Protein AF-A0AAN8ICW7-F1 (afdb_monomer_lite)

Sequence (91 aa):
CTIWYNEPKLLADIEEHLGQTIATVDCGFQIPVDEFDGKIVYGAKRTNVTTFEGHAPQLAVSVAQLADLERALQSSYLASVGDRFRKIVVT

Organism: Trichostrongylus colubriformis (NCBI:txid6319)

Radius of gyration: 30.46 Å; chains: 1; bounding box: 54×25×94 Å

Structure (mmCIF, N/CA/C/O backbone):
data_AF-A0AAN8ICW7-F1
#
_entry.id   AF-A0AAN8ICW7-F1
#
loop_
_atom_site.group_PDB
_atom_site.id
_atom_site.type_symbol
_atom_site.label_atom_id
_atom_site.label_alt_id
_atom_site.label_comp_id
_atom_site.label_asym_id
_atom_site.label_entity_id
_atom_site.label_seq_id
_atom_site.pdbx_PDB_ins_code
_atom_site.Cartn_x
_atom_site.Cartn_y
_atom_site.Cartn_z
_atom_site.occupancy
_atom_site.B_iso_or_equiv
_atom_site.auth_seq_id
_atom_site.auth_comp_id
_atom_site.auth_asym_id
_atom_site.auth_atom_id
_atom_site.pdbx_PDB_model_num
ATOM 1 N N . CYS A 1 1 ? -4.554 -13.103 45.253 1.00 44.50 1 CYS A N 1
ATOM 2 C CA . CYS A 1 1 ? -5.809 -13.203 44.482 1.00 44.50 1 CYS A CA 1
ATOM 3 C C . CYS A 1 1 ? -5.799 -12.117 43.421 1.00 44.50 1 CYS A C 1
ATOM 5 O O . CYS A 1 1 ? -5.998 -10.951 43.733 1.00 44.50 1 CYS A O 1
ATOM 7 N N . THR A 1 2 ? -5.416 -12.487 42.207 1.00 44.47 2 THR A N 1
ATOM 8 C CA . THR A 1 2 ? -5.103 -11.584 41.103 1.00 44.47 2 THR A CA 1
ATOM 9 C C . THR A 1 2 ? -6.346 -11.387 40.251 1.00 44.47 2 THR A C 1
ATOM 11 O O . THR A 1 2 ? -6.675 -12.219 39.413 1.00 44.47 2 THR A O 1
ATOM 14 N N . ILE A 1 3 ? -7.062 -10.288 40.491 1.00 58.19 3 ILE A N 1
ATOM 15 C CA . ILE A 1 3 ? -8.101 -9.817 39.573 1.00 58.19 3 ILE A CA 1
ATOM 16 C C . ILE A 1 3 ? -7.347 -9.153 38.416 1.00 58.19 3 ILE A C 1
ATOM 18 O O . ILE A 1 3 ? -7.066 -7.961 38.448 1.00 58.19 3 ILE A O 1
ATOM 22 N N . TRP A 1 4 ? -6.876 -9.962 37.468 1.00 58.34 4 TRP A N 1
ATOM 23 C CA . TRP A 1 4 ? -6.015 -9.506 36.370 1.00 58.34 4 TRP A CA 1
ATOM 24 C C . TRP A 1 4 ? -6.773 -8.840 35.226 1.00 58.34 4 TRP A C 1
ATOM 26 O O . TRP A 1 4 ? -6.152 -8.186 34.396 1.00 58.34 4 TRP A O 1
ATOM 36 N N . TYR A 1 5 ? -8.100 -8.958 35.191 1.00 62.44 5 TYR A N 1
ATOM 37 C CA . TYR A 1 5 ? -8.887 -8.377 34.116 1.00 62.44 5 TYR A CA 1
ATOM 38 C C . TYR A 1 5 ? -10.316 -8.097 34.587 1.00 62.44 5 TYR A C 1
ATOM 40 O O . TYR A 1 5 ? -11.092 -9.018 34.826 1.00 62.44 5 TYR A O 1
ATOM 48 N N . ASN A 1 6 ? -10.643 -6.817 34.776 1.00 81.25 6 ASN A N 1
ATOM 49 C CA . ASN A 1 6 ? -12.016 -6.344 34.946 1.00 81.25 6 ASN A CA 1
ATOM 50 C C . ASN A 1 6 ? -12.371 -5.552 33.690 1.00 81.25 6 ASN A C 1
ATOM 52 O O . ASN A 1 6 ? -12.154 -4.343 33.622 1.00 81.25 6 ASN A O 1
ATOM 56 N N . GLU A 1 7 ? -12.847 -6.279 32.687 1.00 78.81 7 GLU A N 1
ATOM 57 C CA . GLU A 1 7 ? -13.191 -5.748 31.372 1.00 78.81 7 GLU A CA 1
ATOM 58 C C . GLU A 1 7 ? -14.179 -4.568 31.442 1.00 78.81 7 GLU A C 1
ATOM 60 O O . GLU A 1 7 ? -13.854 -3.532 30.867 1.00 78.81 7 GLU A O 1
ATOM 65 N N . PRO A 1 8 ? -15.291 -4.619 32.212 1.00 83.00 8 PRO A N 1
ATOM 66 C CA . PRO A 1 8 ? -16.184 -3.466 32.359 1.00 83.00 8 PRO A CA 1
ATOM 67 C C . PRO A 1 8 ? -15.492 -2.198 32.865 1.00 83.00 8 PRO A C 1
ATOM 69 O O . PRO A 1 8 ? -15.764 -1.106 32.376 1.00 83.00 8 PRO A O 1
ATOM 72 N N . LYS A 1 9 ? -14.589 -2.335 33.846 1.00 84.38 9 LYS A N 1
ATOM 73 C CA . LYS A 1 9 ? -13.864 -1.187 34.403 1.00 84.38 9 LYS A CA 1
ATOM 74 C C . LYS A 1 9 ? -12.859 -0.621 33.400 1.00 84.38 9 LYS A C 1
ATOM 76 O O . LYS A 1 9 ? -12.786 0.586 33.230 1.00 84.38 9 LYS A O 1
ATOM 81 N N . LEU A 1 10 ? -12.112 -1.491 32.724 1.00 82.19 10 LEU A N 1
ATOM 82 C CA . LEU A 1 10 ? -11.140 -1.085 31.709 1.00 82.19 10 LEU A CA 1
ATOM 83 C C . LEU A 1 10 ? -11.817 -0.401 30.520 1.00 82.19 10 LEU A C 1
ATOM 85 O O . LEU A 1 10 ? -11.306 0.598 30.029 1.00 82.19 10 LEU A O 1
ATOM 89 N N . LEU A 1 11 ? -12.969 -0.911 30.080 1.00 81.69 11 LEU A N 1
ATOM 90 C CA . LEU A 1 11 ? -13.764 -0.276 29.033 1.00 81.69 11 LEU A CA 1
ATOM 91 C C . LEU A 1 11 ? -14.214 1.124 29.457 1.00 81.69 11 LEU A C 1
ATOM 93 O O . LEU A 1 11 ? -14.017 2.057 28.689 1.00 81.69 11 LEU A O 1
ATOM 97 N N . ALA A 1 12 ? -14.715 1.289 30.684 1.00 84.38 12 ALA A N 1
ATOM 98 C CA . ALA A 1 12 ? -15.114 2.598 31.201 1.00 84.38 12 ALA A CA 1
ATOM 99 C C . ALA A 1 12 ? -13.938 3.595 31.267 1.00 84.38 12 ALA A C 1
ATOM 101 O O . ALA A 1 12 ? -14.073 4.729 30.813 1.00 84.38 12 ALA A O 1
ATOM 102 N N . ASP A 1 13 ? -12.770 3.162 31.758 1.00 85.25 13 ASP A N 1
ATOM 103 C CA . ASP A 1 13 ? -11.561 3.999 31.828 1.00 85.25 13 ASP A CA 1
ATOM 104 C C . ASP A 1 13 ? -11.091 4.431 30.415 1.00 85.25 13 ASP A C 1
ATOM 106 O O . ASP A 1 13 ? -10.617 5.551 30.206 1.00 85.25 13 ASP A O 1
ATOM 110 N N . ILE A 1 14 ? -11.237 3.549 29.418 1.00 83.56 14 ILE A N 1
ATOM 111 C CA . ILE A 1 14 ? -10.920 3.834 28.012 1.00 83.56 14 ILE A CA 1
ATOM 112 C C . ILE A 1 14 ? -11.952 4.801 27.405 1.00 83.56 14 ILE A C 1
ATOM 114 O O . ILE A 1 14 ? -11.560 5.758 26.738 1.00 83.56 14 ILE A O 1
ATOM 118 N N . GLU A 1 15 ? -13.250 4.598 27.639 1.00 86.00 15 GLU A N 1
ATOM 119 C CA . GLU A 1 15 ? -14.319 5.496 27.173 1.00 86.00 15 GLU A CA 1
ATOM 120 C C . GLU A 1 15 ? -14.159 6.917 27.726 1.00 86.00 15 GLU A C 1
ATOM 122 O O . GLU A 1 15 ? -14.312 7.888 26.981 1.00 86.00 15 GLU A O 1
ATOM 127 N N . GLU A 1 16 ? -13.785 7.048 29.003 1.00 86.88 16 GLU A N 1
ATOM 128 C CA . GLU A 1 16 ? -13.480 8.334 29.637 1.00 86.88 16 GLU A CA 1
ATOM 129 C C . GLU A 1 16 ? -12.268 9.010 28.979 1.00 86.88 16 GLU A C 1
ATOM 131 O O . GLU A 1 16 ? -12.314 10.202 28.670 1.00 86.88 16 GLU A O 1
ATOM 136 N N . HIS A 1 17 ? -11.204 8.252 28.691 1.00 86.88 17 HIS A N 1
ATOM 137 C CA . HIS A 1 17 ? -10.004 8.784 28.043 1.00 86.88 17 HIS A CA 1
ATOM 138 C C . HIS A 1 17 ? -10.246 9.232 26.593 1.00 86.88 17 HIS A C 1
ATOM 140 O O . HIS A 1 17 ? -9.716 10.255 26.157 1.00 86.88 17 HIS A O 1
ATOM 146 N N . LEU A 1 18 ? -11.034 8.469 25.830 1.00 81.38 18 LEU A N 1
ATOM 147 C CA . LEU A 1 18 ? -11.369 8.796 24.442 1.00 81.38 18 LEU A CA 1
ATOM 148 C C . L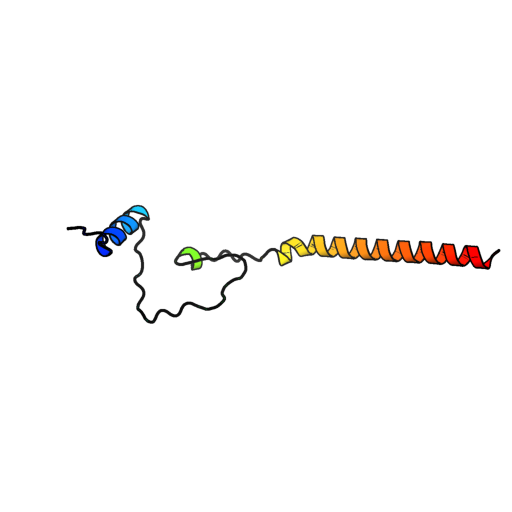EU A 1 18 ? -12.509 9.818 24.322 1.00 81.38 18 LEU A C 1
ATOM 150 O O . LEU A 1 18 ? -12.690 10.387 23.243 1.00 81.38 18 LEU A O 1
ATOM 154 N N . GLY A 1 19 ? -13.281 10.046 25.390 1.00 82.88 19 GLY A N 1
ATOM 155 C CA . GLY A 1 19 ? -14.485 10.877 25.369 1.00 82.88 19 GLY A CA 1
ATOM 156 C C . GLY A 1 19 ? -15.567 10.338 24.426 1.00 82.88 19 GLY A C 1
ATOM 157 O O . GLY A 1 19 ? -16.369 11.109 23.899 1.00 82.88 19 GLY A O 1
ATOM 158 N N . GLN A 1 20 ? -15.553 9.031 24.152 1.00 78.44 20 GLN A N 1
ATOM 159 C CA . GLN A 1 20 ? -16.441 8.363 23.202 1.00 78.44 20 GLN A CA 1
ATOM 160 C C . GLN A 1 20 ? -16.927 7.036 23.777 1.00 78.44 20 GLN A C 1
ATOM 162 O O . GLN A 1 20 ? -16.142 6.279 24.339 1.00 78.44 20 GLN A O 1
ATOM 167 N N . THR A 1 21 ? -18.212 6.741 23.581 1.00 81.19 21 THR A N 1
ATOM 168 C CA . THR A 1 21 ? -18.808 5.450 23.946 1.00 81.19 21 THR A CA 1
ATOM 169 C C . THR A 1 21 ? -18.414 4.381 22.929 1.00 81.19 21 THR A C 1
ATOM 171 O O . THR A 1 21 ? -18.568 4.575 21.718 1.00 81.19 21 THR A O 1
ATOM 174 N N . ILE A 1 22 ? -17.923 3.243 23.412 1.00 75.88 22 ILE A N 1
ATOM 175 C CA . ILE A 1 22 ? -17.550 2.089 22.600 1.00 75.88 22 ILE A CA 1
ATOM 176 C C . ILE A 1 22 ? -18.805 1.242 22.380 1.00 75.88 22 ILE A C 1
ATOM 178 O O . ILE A 1 22 ? -19.424 0.744 23.316 1.00 75.88 22 ILE A O 1
ATOM 182 N N . ALA A 1 23 ? -19.192 1.057 21.118 1.00 74.50 23 ALA A N 1
ATOM 183 C CA . ALA A 1 23 ? -20.311 0.185 20.782 1.00 74.50 23 ALA A CA 1
ATOM 184 C C . ALA A 1 23 ? -19.946 -1.282 21.052 1.00 74.50 23 ALA A C 1
ATOM 186 O O . ALA A 1 23 ? -18.930 -1.779 20.560 1.00 74.50 23 ALA A O 1
ATOM 187 N N . THR A 1 24 ? -20.796 -1.984 21.798 1.00 75.12 24 THR A N 1
ATOM 188 C CA . THR A 1 24 ? -20.688 -3.432 21.976 1.00 75.12 24 THR A CA 1
ATOM 189 C C . THR A 1 24 ? -21.216 -4.140 20.728 1.00 75.12 24 THR A C 1
ATOM 191 O O . THR A 1 24 ? -22.270 -3.793 20.193 1.00 75.12 24 THR A O 1
ATOM 194 N N . VAL A 1 25 ? -20.463 -5.120 20.230 1.00 73.44 25 VAL A N 1
ATOM 195 C CA . VAL A 1 25 ? -20.865 -5.959 19.093 1.00 73.44 25 VAL A CA 1
ATOM 196 C C . VAL A 1 25 ? -21.246 -7.348 19.587 1.00 73.44 25 VAL A C 1
ATOM 198 O O . VAL A 1 25 ? -20.645 -7.865 20.527 1.00 73.44 25 VAL A O 1
ATOM 201 N N . ASP A 1 26 ? -22.259 -7.943 18.964 1.00 79.25 26 ASP A N 1
ATOM 202 C CA . ASP A 1 26 ? -22.710 -9.298 19.286 1.00 79.25 26 ASP A CA 1
ATOM 203 C C . ASP A 1 26 ? -21.800 -10.359 18.632 1.00 79.25 26 ASP A C 1
ATOM 205 O O . ASP A 1 26 ? -21.095 -10.083 17.658 1.00 79.25 26 ASP A O 1
ATOM 209 N N . CYS A 1 27 ? -21.843 -11.601 19.122 1.00 76.38 27 CYS A N 1
ATOM 210 C CA . CYS A 1 27 ? -21.037 -12.721 18.623 1.00 76.38 27 CYS A CA 1
ATOM 211 C C . CYS A 1 27 ? -21.290 -13.053 17.139 1.00 76.38 27 CYS A C 1
ATOM 213 O O . CYS A 1 27 ? -20.485 -13.742 16.518 1.00 76.38 27 CYS A O 1
ATOM 215 N N . GLY A 1 28 ? -22.396 -12.572 16.563 1.00 77.88 28 GLY A N 1
ATOM 216 C CA . GLY A 1 28 ? -22.736 -12.709 15.145 1.00 77.88 28 GLY A CA 1
ATOM 217 C C . GLY A 1 28 ? -22.156 -11.625 14.228 1.00 77.88 28 GLY A C 1
ATOM 218 O O . GLY A 1 28 ? -22.547 -11.562 13.062 1.00 77.88 28 GLY A O 1
ATOM 219 N N . PHE A 1 29 ? -21.278 -10.745 14.723 1.00 76.06 29 PHE A N 1
ATOM 220 C CA . PHE A 1 29 ? -20.707 -9.663 13.921 1.00 76.06 29 PHE A CA 1
ATOM 221 C C . PHE A 1 29 ? -19.875 -10.206 12.748 1.00 76.06 29 PHE A C 1
ATOM 223 O O . PHE A 1 29 ? -18.781 -10.744 12.927 1.00 76.06 29 PHE A O 1
ATOM 230 N N . GLN A 1 30 ? -20.394 -10.054 11.526 1.00 70.75 30 GLN A N 1
ATOM 231 C CA . GLN A 1 30 ? -19.687 -10.450 10.312 1.00 70.75 30 GLN A CA 1
ATOM 232 C C . GLN A 1 30 ? -18.639 -9.399 9.954 1.00 70.75 30 GLN A C 1
ATOM 234 O O . GLN A 1 30 ? -18.967 -8.274 9.574 1.00 70.75 30 GLN A O 1
ATOM 239 N N . ILE A 1 31 ? -17.368 -9.780 10.069 1.00 68.12 31 ILE A N 1
ATOM 240 C CA . ILE A 1 31 ? -16.251 -8.959 9.613 1.00 68.12 31 ILE A CA 1
ATOM 241 C C . ILE A 1 31 ? -16.246 -9.018 8.080 1.00 68.12 31 ILE A C 1
ATOM 243 O O . ILE A 1 31 ? -16.102 -10.113 7.531 1.00 68.12 31 ILE A O 1
ATOM 247 N N . PRO A 1 32 ? -16.417 -7.887 7.373 1.00 67.00 32 PRO A N 1
ATOM 248 C CA . PRO A 1 32 ? -16.326 -7.880 5.922 1.00 67.00 32 PRO A CA 1
ATOM 249 C C . PRO A 1 32 ? -14.918 -8.313 5.508 1.00 67.00 32 PRO A C 1
ATOM 251 O O . PRO A 1 32 ? -13.923 -7.703 5.903 1.00 67.00 32 PRO A O 1
ATOM 254 N N . VAL A 1 33 ? -14.859 -9.406 4.752 1.00 62.34 33 VAL A N 1
ATOM 255 C CA . VAL A 1 33 ? -13.634 -9.932 4.154 1.00 62.34 33 VAL A CA 1
ATOM 256 C C . VAL A 1 33 ? -13.288 -9.022 2.974 1.00 62.34 33 VAL A C 1
ATOM 258 O O . VAL A 1 33 ? -14.117 -8.822 2.092 1.00 62.34 33 VAL A O 1
ATOM 261 N N . ASP A 1 34 ? -12.082 -8.459 3.002 1.00 59.16 34 ASP A N 1
ATOM 262 C CA . ASP A 1 34 ? -11.451 -7.720 1.900 1.00 59.16 34 ASP A CA 1
ATOM 263 C C . ASP A 1 34 ? -12.005 -6.328 1.544 1.00 59.16 34 ASP A C 1
ATOM 265 O O . ASP A 1 34 ? -12.281 -6.024 0.388 1.00 59.16 34 ASP A O 1
ATOM 269 N N . GLU A 1 35 ? -12.032 -5.404 2.509 1.00 54.34 35 GLU A N 1
ATOM 270 C CA . GLU A 1 35 ? -12.041 -3.960 2.204 1.00 54.34 35 GLU A CA 1
ATOM 271 C C . GLU A 1 35 ? -10.622 -3.376 2.342 1.00 54.34 35 GLU A C 1
ATOM 273 O O . GLU A 1 35 ? -10.356 -2.485 3.149 1.00 54.34 35 GLU A O 1
ATOM 278 N N . PHE A 1 36 ? -9.659 -3.947 1.616 1.00 53.22 36 PHE A N 1
ATOM 279 C CA . PHE A 1 36 ? -8.274 -3.476 1.624 1.00 53.22 36 PHE A CA 1
ATOM 280 C C . PHE A 1 36 ? -7.953 -2.722 0.328 1.00 53.22 36 PHE A C 1
ATOM 282 O O . PHE A 1 36 ? -7.412 -3.293 -0.613 1.00 53.22 36 PHE A O 1
ATOM 289 N N . ASP A 1 37 ? -8.264 -1.423 0.302 1.00 53.91 37 ASP A N 1
ATOM 290 C CA . ASP A 1 37 ? -7.915 -0.501 -0.794 1.00 53.91 37 ASP A CA 1
ATOM 291 C C . ASP A 1 37 ? -6.909 0.571 -0.323 1.00 53.91 37 ASP A C 1
ATOM 293 O O . ASP A 1 37 ? -7.138 1.778 -0.357 1.00 53.91 37 ASP A O 1
ATOM 297 N N . GLY A 1 38 ? -5.788 0.122 0.254 1.00 60.47 38 GLY A N 1
ATOM 298 C CA . GLY A 1 38 ? -4.654 0.992 0.601 1.00 60.47 38 GLY A CA 1
ATOM 299 C C . GLY A 1 38 ? -4.783 1.826 1.887 1.00 60.47 38 GLY A C 1
ATOM 300 O O . GLY A 1 38 ? -3.794 2.429 2.305 1.00 60.47 38 GLY A O 1
ATOM 301 N N . LYS A 1 39 ? -5.937 1.830 2.575 1.00 59.91 39 LYS A N 1
ATOM 302 C CA . LYS A 1 39 ? -6.087 2.432 3.916 1.00 59.91 39 LYS A CA 1
ATOM 303 C C . LYS A 1 39 ? -7.041 1.631 4.799 1.00 59.91 39 LYS A C 1
ATOM 305 O O . LYS A 1 39 ? -8.239 1.578 4.550 1.00 59.91 39 LYS A O 1
ATOM 310 N N . ILE A 1 40 ? -6.517 1.078 5.891 1.00 59.31 40 ILE A N 1
ATOM 311 C CA . ILE A 1 40 ? -7.335 0.401 6.899 1.00 59.31 40 ILE A CA 1
ATOM 312 C C . ILE A 1 40 ? -8.057 1.459 7.744 1.00 59.31 40 ILE A C 1
ATOM 314 O O . ILE A 1 40 ? -7.424 2.203 8.498 1.00 59.31 40 ILE A O 1
ATOM 318 N N . VAL A 1 41 ? -9.381 1.534 7.627 1.00 58.72 41 VAL A N 1
ATOM 319 C CA . VAL A 1 41 ? -10.218 2.426 8.436 1.00 58.72 41 VAL A CA 1
ATOM 320 C C . VAL A 1 41 ? -11.210 1.591 9.242 1.00 58.72 41 VAL A C 1
ATOM 322 O O . VAL A 1 41 ? -12.098 0.958 8.681 1.00 58.72 41 VAL A O 1
ATOM 325 N N . TYR A 1 42 ? -11.073 1.605 10.570 1.00 62.72 42 TYR A N 1
ATOM 326 C CA . TYR A 1 42 ? -11.983 0.913 11.488 1.00 62.72 42 TYR A CA 1
ATOM 327 C C . TYR A 1 42 ? -12.963 1.880 12.172 1.00 62.72 42 TYR A C 1
ATOM 329 O O . TYR A 1 42 ? -12.663 3.061 12.371 1.00 62.72 42 TYR A O 1
ATOM 337 N N . GLY A 1 43 ? -14.115 1.350 12.594 1.00 65.50 43 GLY A N 1
ATOM 338 C CA . GLY A 1 43 ? -15.052 2.022 13.503 1.00 65.50 43 GLY A CA 1
ATOM 339 C C . GLY A 1 43 ? -15.582 3.366 12.991 1.00 65.50 43 GLY A C 1
ATOM 340 O O . GLY A 1 43 ? -15.804 3.540 11.795 1.00 65.50 43 GLY A O 1
ATOM 341 N N . ALA A 1 44 ? -15.752 4.337 13.894 1.00 61.56 44 ALA A N 1
ATOM 342 C CA . ALA A 1 44 ? -16.296 5.672 13.605 1.00 61.56 44 ALA A CA 1
ATOM 343 C C . ALA A 1 44 ? -15.515 6.469 12.541 1.00 61.56 44 ALA A C 1
ATOM 345 O O . ALA A 1 44 ? -16.027 7.440 11.984 1.00 61.56 44 ALA A O 1
ATOM 346 N N . LYS A 1 45 ? -14.283 6.058 12.208 1.00 61.59 45 LYS A N 1
ATOM 347 C CA . LYS A 1 45 ? -13.536 6.663 11.100 1.00 61.59 45 LYS A CA 1
ATOM 348 C C . LYS A 1 45 ? -14.079 6.268 9.721 1.00 61.59 45 LYS A C 1
ATOM 350 O O . LYS A 1 45 ? -13.804 6.993 8.771 1.00 61.59 45 LYS A O 1
ATOM 355 N N . ARG A 1 46 ? -14.887 5.202 9.604 1.00 62.34 46 ARG A N 1
ATOM 356 C CA . ARG A 1 46 ? -15.630 4.870 8.371 1.00 62.34 46 ARG A CA 1
ATOM 357 C C . ARG A 1 46 ? -16.708 5.903 8.036 1.00 62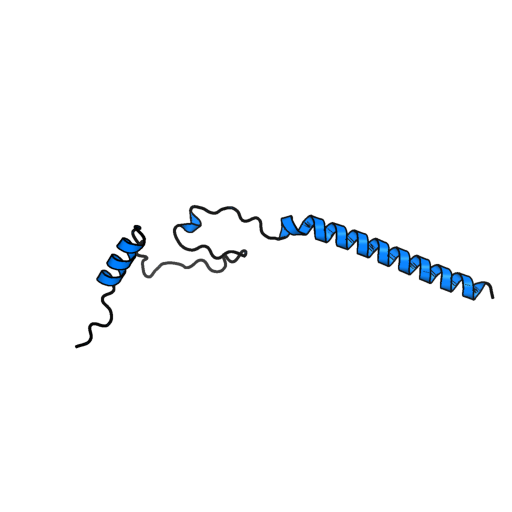.34 46 ARG A C 1
ATOM 359 O O . ARG A 1 46 ? -17.054 6.068 6.877 1.00 62.34 46 ARG A O 1
ATOM 366 N N . THR A 1 47 ? -17.240 6.622 9.019 1.00 59.94 47 THR A N 1
ATOM 367 C CA . THR A 1 47 ? -18.295 7.618 8.769 1.00 59.94 47 THR A CA 1
ATOM 368 C C . THR A 1 47 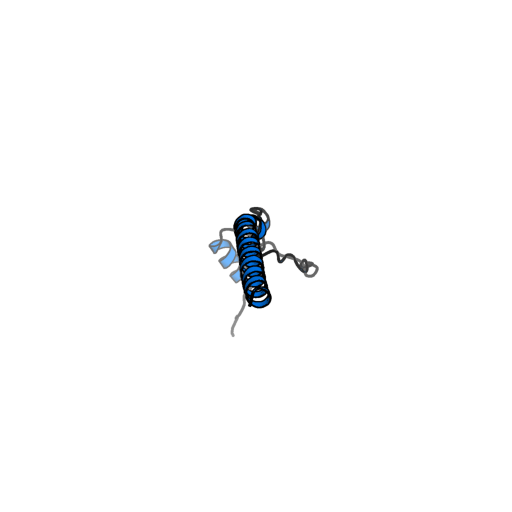? -17.741 8.883 8.105 1.00 59.94 47 THR A C 1
ATOM 370 O O . THR A 1 47 ? -18.461 9.575 7.397 1.00 59.94 47 THR A O 1
ATOM 373 N N . ASN A 1 48 ? -16.440 9.143 8.276 1.00 56.66 48 ASN A N 1
ATOM 374 C CA . ASN A 1 48 ? -15.690 10.199 7.599 1.00 56.66 48 ASN A CA 1
ATOM 375 C C . ASN A 1 48 ? -14.756 9.588 6.546 1.00 56.66 48 ASN A C 1
ATOM 377 O O . ASN A 1 48 ? -13.540 9.800 6.587 1.00 56.66 48 ASN A O 1
ATOM 381 N N . VAL A 1 49 ? -15.300 8.784 5.626 1.00 56.00 49 VAL A N 1
ATOM 382 C CA . VAL A 1 49 ? -14.538 8.324 4.459 1.00 56.00 49 VAL A CA 1
ATOM 383 C C . VAL A 1 49 ? -14.206 9.549 3.615 1.00 56.00 49 VAL A C 1
ATOM 385 O O . VAL A 1 49 ? -14.994 10.023 2.805 1.00 56.00 49 VAL A O 1
ATOM 388 N N . THR A 1 50 ? -13.007 10.083 3.817 1.00 55.44 50 THR A N 1
ATOM 389 C CA . THR A 1 50 ? -12.325 10.824 2.765 1.00 55.44 50 THR A CA 1
ATOM 390 C C . THR A 1 50 ? -12.081 9.803 1.666 1.00 55.44 50 THR A C 1
ATOM 392 O O . THR A 1 50 ? -11.301 8.875 1.894 1.00 55.44 50 THR A O 1
ATOM 395 N N . THR A 1 51 ? -12.772 9.919 0.535 1.00 59.84 51 THR A N 1
ATOM 396 C CA . THR A 1 51 ? -12.515 9.131 -0.673 1.00 59.84 51 THR A CA 1
ATOM 397 C C . THR A 1 51 ? -11.047 9.325 -1.028 1.00 59.84 51 THR A C 1
ATOM 399 O O . THR A 1 51 ? -10.655 10.340 -1.600 1.00 59.84 51 THR A O 1
ATOM 402 N N . PHE A 1 52 ? -10.194 8.412 -0.570 1.00 62.28 52 PHE A N 1
ATOM 403 C CA . PHE A 1 52 ? -8.800 8.408 -0.956 1.00 62.28 52 PHE A CA 1
ATOM 404 C C . PHE A 1 52 ? -8.777 7.760 -2.327 1.00 62.28 52 PHE A C 1
ATOM 406 O O . PHE A 1 52 ? -8.707 6.542 -2.441 1.00 62.28 52 PHE A O 1
ATOM 413 N N . GLU A 1 53 ? -8.917 8.575 -3.369 1.00 64.00 53 GLU A N 1
ATOM 414 C CA . GLU A 1 53 ? -8.552 8.127 -4.702 1.00 64.00 53 GLU A CA 1
ATOM 415 C C . GLU A 1 53 ? -7.067 7.775 -4.624 1.00 64.00 53 GLU A C 1
ATOM 417 O O . GLU A 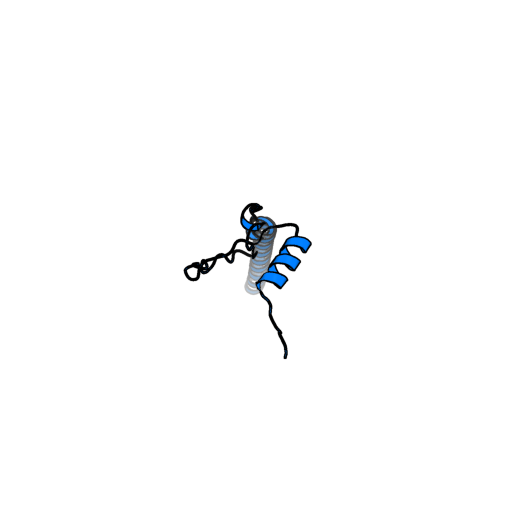1 53 ? -6.246 8.651 -4.346 1.00 64.00 53 GLU A O 1
ATOM 422 N N . GLY A 1 54 ? -6.744 6.482 -4.706 1.00 69.88 54 GLY A N 1
ATOM 423 C CA . GLY A 1 54 ? -5.413 5.958 -4.418 1.00 69.88 54 GLY A CA 1
ATOM 424 C C . GLY A 1 54 ? -4.293 6.571 -5.267 1.00 69.88 54 GLY A C 1
ATOM 425 O O . GLY A 1 54 ? -4.438 7.561 -5.979 1.00 69.88 54 GLY A O 1
ATOM 426 N N . HIS A 1 55 ? -3.116 5.954 -5.261 1.00 77.69 55 HIS A N 1
ATOM 427 C CA . HIS A 1 55 ? -1.988 6.508 -6.019 1.00 77.69 55 HIS A CA 1
ATOM 428 C C . HIS A 1 55 ? -2.145 6.397 -7.547 1.00 77.69 55 HIS A C 1
ATOM 430 O O . HIS A 1 55 ? -1.394 7.036 -8.278 1.00 77.69 55 HIS A O 1
ATOM 436 N N . ALA A 1 56 ? -3.122 5.634 -8.049 1.00 82.06 56 ALA A N 1
ATOM 437 C CA . ALA A 1 56 ? -3.345 5.434 -9.482 1.00 82.06 56 ALA A CA 1
ATOM 438 C C . ALA A 1 56 ? -3.551 6.749 -10.274 1.00 82.06 56 ALA A C 1
ATOM 440 O O . ALA A 1 56 ? -2.773 6.993 -11.199 1.00 82.06 56 ALA A O 1
ATOM 441 N N . PRO A 1 57 ? -4.503 7.643 -9.925 1.00 84.12 57 PRO A N 1
ATOM 442 C CA . PRO A 1 57 ? -4.640 8.942 -10.593 1.00 84.12 57 PRO A CA 1
ATOM 443 C C . PRO A 1 57 ? -3.429 9.860 -10.381 1.00 84.12 57 PRO A C 1
ATOM 445 O O . PRO A 1 57 ? -3.058 10.603 -11.286 1.00 84.12 57 PRO A O 1
ATOM 448 N N . GLN A 1 58 ? -2.768 9.780 -9.222 1.00 84.44 58 GLN A N 1
ATOM 449 C CA . GLN A 1 58 ? -1.580 10.590 -8.919 1.00 84.44 58 GLN A CA 1
ATOM 450 C C . GLN A 1 58 ? -0.382 10.207 -9.803 1.00 84.44 58 GLN A C 1
ATOM 452 O O . GLN A 1 58 ? 0.414 11.064 -10.182 1.00 84.44 58 GLN A O 1
ATOM 457 N N . LEU A 1 59 ? -0.261 8.924 -10.152 1.00 88.88 59 LEU A N 1
ATOM 458 C CA . LEU A 1 59 ? 0.832 8.385 -10.961 1.00 88.88 59 LEU A CA 1
ATOM 459 C C . LEU A 1 59 ? 0.558 8.434 -12.468 1.00 88.88 59 LEU A C 1
ATOM 461 O O . LEU A 1 59 ? 1.490 8.248 -13.250 1.00 88.88 59 LEU A O 1
ATOM 465 N N . ALA A 1 60 ? -0.678 8.713 -12.891 1.00 92.88 60 ALA A N 1
ATOM 466 C CA . ALA A 1 60 ? -1.080 8.688 -14.297 1.00 92.88 60 ALA A CA 1
ATOM 467 C C . ALA A 1 60 ? -0.194 9.575 -15.192 1.00 92.88 60 ALA A C 1
ATOM 469 O O . ALA A 1 60 ? 0.222 9.154 -16.271 1.00 92.88 60 ALA A O 1
A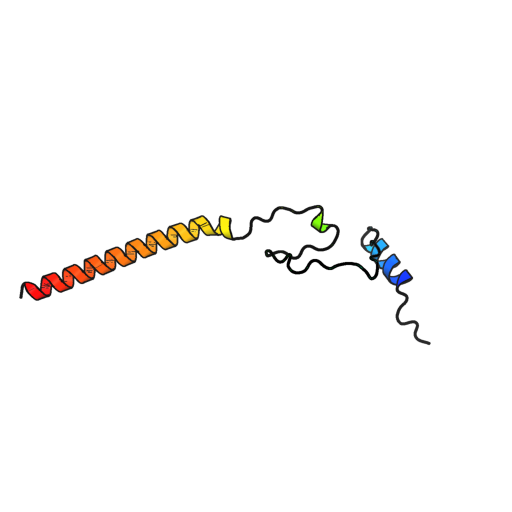TOM 470 N N . VAL A 1 61 ? 0.155 10.777 -14.719 1.00 93.81 61 VAL A N 1
ATOM 471 C CA . VAL A 1 61 ? 1.014 11.717 -15.460 1.00 93.81 61 VAL A CA 1
ATOM 472 C C . VAL A 1 61 ? 2.437 11.175 -15.605 1.00 93.81 61 VAL A C 1
ATOM 474 O O . VAL A 1 61 ? 2.993 11.192 -16.702 1.00 93.81 61 VAL A O 1
ATOM 477 N N . SER A 1 62 ? 3.014 10.647 -14.524 1.00 94.94 62 SER A N 1
ATOM 478 C CA . SER A 1 62 ? 4.365 10.077 -14.538 1.00 94.94 62 SER A CA 1
ATOM 479 C C . SER A 1 62 ? 4.456 8.856 -15.455 1.00 94.94 62 SER A C 1
ATOM 481 O O . SER A 1 62 ? 5.430 8.705 -16.188 1.00 94.94 62 SER A O 1
ATOM 483 N N . VAL A 1 63 ? 3.427 8.001 -15.456 1.00 95.06 63 VAL A N 1
ATOM 484 C CA . VAL A 1 63 ? 3.351 6.829 -16.342 1.00 95.06 63 VAL A CA 1
ATOM 485 C C . VAL A 1 63 ? 3.255 7.252 -17.810 1.00 95.06 63 VAL A C 1
ATOM 487 O O . VAL A 1 63 ? 3.942 6.671 -18.648 1.00 95.06 63 VAL A O 1
ATOM 490 N N . ALA A 1 64 ? 2.476 8.290 -18.129 1.00 96.06 64 ALA A N 1
ATOM 491 C CA . ALA A 1 64 ? 2.398 8.822 -19.490 1.00 96.06 64 ALA A CA 1
ATOM 492 C C . ALA A 1 64 ? 3.758 9.358 -19.978 1.00 96.06 64 ALA A C 1
ATOM 494 O O . ALA A 1 64 ? 4.206 9.011 -21.068 1.00 96.06 64 ALA A O 1
ATOM 495 N N . GLN A 1 65 ? 4.462 10.126 -19.139 1.00 97.12 65 GLN A N 1
ATOM 496 C CA . GLN A 1 65 ? 5.798 10.641 -19.464 1.00 97.12 65 GLN A CA 1
ATOM 497 C C . GLN A 1 65 ? 6.828 9.522 -19.673 1.00 97.12 65 GLN A C 1
ATOM 499 O O . GLN A 1 65 ? 7.662 9.602 -20.576 1.00 97.12 65 GLN A O 1
ATOM 504 N N . LEU A 1 66 ? 6.771 8.467 -18.856 1.00 96.81 66 LEU A N 1
ATOM 505 C CA . LEU A 1 66 ? 7.628 7.290 -19.007 1.00 96.81 66 LEU A CA 1
ATOM 506 C C . LEU A 1 66 ? 7.372 6.569 -20.335 1.00 96.81 66 LEU A C 1
ATOM 508 O O . LEU A 1 66 ? 8.332 6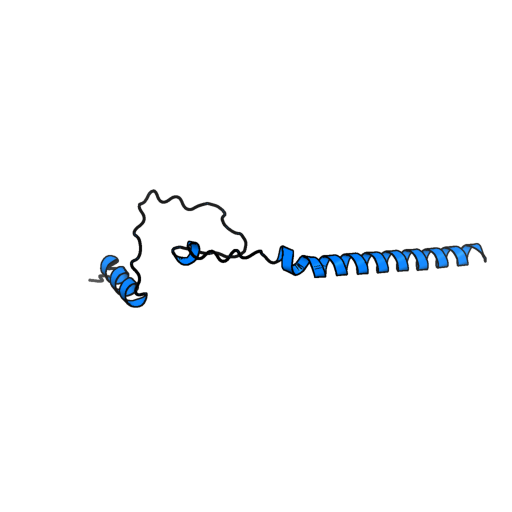.200 -21.009 1.00 96.81 66 LEU A O 1
ATOM 512 N N . ALA A 1 67 ? 6.107 6.426 -20.739 1.00 97.19 67 ALA A N 1
ATOM 513 C CA . ALA A 1 67 ? 5.747 5.809 -22.013 1.00 97.19 67 ALA A CA 1
ATOM 514 C C . ALA A 1 67 ? 6.267 6.615 -23.219 1.00 97.19 67 ALA A C 1
ATOM 516 O O . ALA A 1 67 ? 6.761 6.039 -24.193 1.00 97.19 67 ALA A O 1
ATOM 517 N N . ASP A 1 68 ? 6.218 7.948 -23.148 1.00 97.50 68 ASP A N 1
ATOM 518 C CA . ASP A 1 68 ? 6.755 8.816 -24.200 1.00 97.50 68 ASP A CA 1
ATOM 519 C C . ASP A 1 68 ? 8.283 8.709 -24.307 1.00 97.50 68 ASP A C 1
ATOM 521 O O . ASP A 1 68 ? 8.829 8.577 -25.409 1.00 97.50 68 ASP A O 1
ATOM 525 N N . LEU A 1 69 ? 8.983 8.710 -23.167 1.00 97.38 69 LEU A N 1
ATOM 526 C CA . LEU A 1 69 ? 10.437 8.531 -23.118 1.00 97.38 69 LEU A CA 1
ATOM 527 C C . LEU A 1 69 ? 10.860 7.158 -23.643 1.00 97.38 69 LEU A C 1
ATOM 529 O O . LEU A 1 69 ? 11.822 7.062 -24.408 1.00 97.38 69 LEU A O 1
ATOM 533 N N . GLU A 1 70 ? 10.130 6.106 -23.278 1.00 97.56 70 GLU A N 1
ATOM 534 C CA . GLU A 1 70 ? 10.365 4.757 -23.783 1.00 97.56 70 GLU A CA 1
ATOM 535 C C . GLU A 1 70 ? 10.240 4.721 -25.311 1.00 97.56 70 GLU A C 1
ATOM 537 O O . GLU A 1 70 ? 11.140 4.238 -26.006 1.00 97.56 70 GLU A O 1
ATOM 542 N N . ARG A 1 71 ? 9.172 5.307 -25.859 1.00 96.69 71 ARG A N 1
ATOM 543 C CA . ARG A 1 71 ? 8.943 5.366 -27.307 1.00 96.69 71 ARG A CA 1
ATOM 544 C C . ARG A 1 71 ? 10.028 6.153 -28.037 1.00 96.69 71 ARG A C 1
ATOM 546 O O . ARG A 1 71 ? 10.466 5.744 -29.119 1.00 96.69 71 ARG A O 1
ATOM 553 N N . ALA A 1 72 ? 10.475 7.269 -27.463 1.00 96.75 72 ALA A N 1
ATOM 554 C CA . ALA A 1 72 ? 11.561 8.072 -28.013 1.00 96.75 72 ALA A CA 1
ATOM 555 C C . ALA A 1 72 ? 12.877 7.281 -28.040 1.00 96.75 72 ALA A C 1
ATOM 557 O O . ALA A 1 72 ? 13.568 7.257 -29.063 1.00 96.75 72 ALA A O 1
ATOM 558 N N . LEU A 1 73 ? 13.187 6.567 -26.955 1.00 96.69 73 LEU A N 1
ATOM 559 C CA . LEU A 1 73 ? 14.380 5.734 -26.856 1.00 96.69 73 LEU A CA 1
ATOM 560 C C . LEU A 1 73 ? 14.349 4.598 -27.881 1.00 96.69 73 LEU A C 1
ATOM 562 O O . LEU A 1 73 ? 15.307 4.442 -28.641 1.00 96.69 73 LEU A O 1
ATOM 566 N N . GLN A 1 74 ? 13.238 3.864 -27.970 1.00 96.19 74 GLN A N 1
ATOM 567 C CA . GLN A 1 74 ? 13.054 2.789 -28.949 1.00 96.19 74 GLN A CA 1
ATOM 568 C C . GLN A 1 74 ? 13.214 3.305 -30.388 1.00 96.19 74 GLN A C 1
ATOM 570 O O . GLN A 1 74 ? 13.942 2.712 -31.185 1.00 96.19 74 GLN A O 1
ATOM 575 N N . SER A 1 75 ? 12.611 4.454 -30.708 1.00 95.06 75 SER A N 1
ATOM 576 C CA . SER A 1 75 ? 12.723 5.077 -32.035 1.00 95.06 75 SER A CA 1
ATOM 577 C C . SER A 1 75 ? 14.163 5.493 -32.354 1.00 95.06 75 SER A C 1
ATOM 579 O O . SER A 1 75 ? 14.658 5.230 -33.452 1.00 95.06 75 SER A O 1
ATOM 581 N N . SER A 1 76 ? 14.868 6.085 -31.383 1.00 94.12 76 SER A N 1
ATOM 582 C CA . SER A 1 76 ? 16.276 6.476 -31.533 1.00 94.12 76 SER A CA 1
ATOM 583 C C . SER A 1 76 ? 17.185 5.265 -31.764 1.00 94.12 76 SER A C 1
ATOM 585 O O . SER A 1 76 ? 18.081 5.294 -32.613 1.00 94.12 76 SER A O 1
ATOM 587 N N . TYR A 1 77 ? 16.909 4.163 -31.063 1.00 94.19 77 TYR A N 1
ATOM 588 C CA . TYR A 1 77 ? 17.663 2.929 -31.190 1.00 94.19 77 TYR A CA 1
ATOM 589 C C . TYR A 1 77 ? 17.477 2.330 -32.582 1.00 94.19 77 TYR A C 1
ATOM 591 O O . TYR A 1 77 ? 18.470 2.071 -33.264 1.00 94.19 77 TYR A O 1
ATOM 599 N N . LEU A 1 78 ? 16.231 2.195 -33.046 1.00 93.19 78 LEU A N 1
ATOM 600 C CA . LEU A 1 78 ? 15.926 1.681 -34.382 1.00 93.19 78 LEU A CA 1
ATOM 601 C C . LEU A 1 78 ? 16.566 2.531 -35.489 1.00 93.19 78 LEU A C 1
ATOM 603 O O . LEU A 1 78 ? 17.141 1.973 -36.424 1.00 93.19 78 LEU A O 1
ATOM 607 N N . ALA A 1 79 ? 16.552 3.861 -35.359 1.00 90.50 79 ALA A N 1
ATOM 608 C CA . ALA A 1 79 ? 17.231 4.753 -36.298 1.00 90.50 79 ALA A CA 1
ATOM 609 C C . ALA A 1 79 ? 18.755 4.524 -36.314 1.00 90.50 79 ALA A C 1
ATOM 611 O O . ALA A 1 79 ? 19.347 4.364 -37.383 1.00 90.50 79 ALA A O 1
ATOM 612 N N . SER A 1 80 ? 19.385 4.428 -35.137 1.00 89.44 80 SER A N 1
ATOM 613 C CA . SER A 1 80 ? 20.830 4.178 -35.013 1.00 89.44 80 SER A CA 1
ATOM 614 C C . SER A 1 80 ? 21.252 2.818 -35.584 1.00 89.44 80 SER A C 1
ATOM 616 O O . SER A 1 80 ? 22.323 2.667 -36.173 1.00 89.44 80 SER A O 1
ATOM 618 N N . VAL A 1 81 ? 20.407 1.802 -35.411 1.00 86.69 81 VAL A N 1
ATOM 619 C CA . VAL A 1 81 ? 20.628 0.452 -35.922 1.00 86.69 81 VAL A CA 1
ATOM 620 C C . VAL A 1 81 ? 20.465 0.438 -37.442 1.00 86.69 81 VAL A C 1
ATOM 622 O O . VAL A 1 81 ? 21.343 -0.079 -38.132 1.00 86.69 81 VAL A O 1
ATOM 625 N N . GLY A 1 82 ? 19.421 1.078 -37.976 1.00 78.25 82 GLY A N 1
ATOM 626 C CA . GLY A 1 82 ? 19.213 1.216 -39.419 1.00 78.25 82 GLY A CA 1
ATOM 627 C C . GLY A 1 82 ? 20.379 1.907 -40.136 1.00 78.25 82 GLY A C 1
ATOM 628 O O . GLY A 1 82 ? 20.792 1.467 -41.208 1.00 78.25 82 GLY A O 1
ATOM 629 N N . ASP A 1 83 ? 20.975 2.931 -39.524 1.00 76.75 83 ASP A N 1
ATOM 630 C CA . ASP A 1 83 ? 22.151 3.612 -40.081 1.00 76.75 83 ASP A CA 1
ATOM 631 C C . ASP A 1 83 ? 23.428 2.768 -40.046 1.00 76.75 83 ASP A C 1
ATOM 633 O O . ASP A 1 83 ? 24.233 2.821 -40.982 1.00 76.75 83 ASP A O 1
ATOM 637 N N . ARG A 1 84 ? 23.607 1.940 -39.011 1.00 71.00 84 ARG A N 1
ATOM 638 C CA . ARG A 1 84 ? 24.706 0.966 -38.974 1.00 71.00 84 ARG A CA 1
ATOM 639 C C . ARG A 1 84 ? 24.577 -0.069 -40.088 1.00 71.00 84 ARG A C 1
ATOM 641 O O . ARG A 1 84 ? 25.570 -0.353 -40.748 1.00 71.00 84 ARG A O 1
ATOM 648 N N . PHE A 1 85 ? 23.371 -0.569 -40.353 1.00 65.38 85 PHE A N 1
ATOM 649 C CA . PHE A 1 85 ? 23.140 -1.507 -41.454 1.00 65.38 85 PHE A CA 1
ATOM 650 C C . PHE A 1 85 ? 23.334 -0.867 -42.834 1.00 65.38 85 PHE A C 1
ATOM 652 O O . PHE A 1 85 ? 23.932 -1.491 -43.707 1.00 65.38 85 PHE A O 1
ATOM 659 N N . ARG A 1 86 ? 22.928 0.396 -43.030 1.00 64.00 86 ARG A N 1
ATOM 660 C CA . ARG A 1 86 ? 23.186 1.123 -44.287 1.00 64.00 86 ARG A CA 1
ATOM 661 C C . ARG A 1 86 ? 24.676 1.311 -44.578 1.00 64.00 86 ARG A C 1
ATOM 663 O O . ARG A 1 86 ? 25.080 1.160 -45.724 1.00 64.00 86 ARG A O 1
ATOM 670 N N . LYS A 1 87 ? 25.503 1.597 -43.566 1.00 58.66 87 LYS A N 1
ATOM 671 C CA . LYS A 1 87 ? 26.960 1.750 -43.749 1.00 58.66 87 LYS A CA 1
ATOM 672 C C . LYS A 1 87 ? 27.666 0.461 -44.180 1.00 58.66 87 LYS A C 1
ATOM 674 O O . LYS A 1 87 ? 28.641 0.542 -44.915 1.00 58.66 87 LYS A O 1
ATOM 679 N N . ILE A 1 88 ? 27.180 -0.706 -43.754 1.00 59.72 88 ILE A N 1
ATOM 680 C CA . ILE A 1 88 ? 27.797 -2.002 -44.083 1.00 59.72 88 ILE A CA 1
ATOM 681 C C . ILE A 1 88 ? 27.538 -2.398 -45.546 1.00 59.72 88 ILE A C 1
ATOM 683 O O . ILE A 1 88 ? 28.390 -3.020 -46.159 1.00 59.72 88 ILE A O 1
ATOM 687 N N . VAL A 1 89 ? 26.393 -2.017 -46.123 1.00 58.47 89 VAL A N 1
ATOM 688 C CA . VAL A 1 89 ? 26.026 -2.374 -47.511 1.00 58.47 89 VAL A CA 1
ATOM 689 C C . VAL A 1 89 ? 26.724 -1.490 -48.561 1.00 58.47 89 VAL A C 1
ATOM 691 O O . VAL A 1 89 ? 26.784 -1.856 -49.728 1.00 58.47 89 VAL A O 1
ATOM 694 N N . VAL A 1 90 ? 27.250 -0.325 -48.165 1.00 55.03 90 VAL A N 1
ATOM 695 C CA . VAL A 1 90 ? 27.912 0.648 -49.065 1.00 55.03 90 VAL A CA 1
ATOM 696 C C . VAL A 1 90 ? 29.448 0.485 -49.083 1.00 55.03 90 VAL A C 1
ATOM 698 O O . VAL A 1 90 ? 30.147 1.296 -49.683 1.00 55.03 90 VAL A O 1
ATOM 701 N N . THR A 1 91 ? 29.987 -0.562 -48.451 1.00 45.31 91 THR A N 1
ATOM 702 C CA . THR A 1 91 ? 31.417 -0.928 -48.519 1.00 45.31 91 THR A CA 1
ATOM 703 C C . THR A 1 91 ? 31.571 -2.230 -49.290 1.00 45.31 91 THR A C 1
ATOM 705 O O . THR A 1 91 ? 32.526 -2.322 -50.090 1.00 45.31 91 THR A O 1
#

Foldseek 3Di:
DDPPDDPVVVQVVVCVVVVHHDDDDDPPDDDDPDPDPPDDDDDPVVVVPPPCPDCVVVCVVVVVVVVVVVVVVVVVVVVVVVVVVVVVVVD

pLDDT: mean 75.44, std 15.08, range [44.47, 97.56]

Secondary structure (DSSP, 8-state):
------HHHHHHHHHHHHTSPPPP--TT--PPTT--SS----GGGGTT------HHHHHHHHHHHHHHHHHHHHHHHHHHHHHHHHHHHT-